Protein AF-A0A9N9E8P3-F1 (afdb_monomer)

Secondary structure (DSSP, 8-state):
-TTTS----TTS-HHHHHHHHHHHHHTT-HHHHHHHHHHHHTTHHHHHHTHHHHHHHHHH-TT-HHHHHHHHHHHHH-TTHHHH-TTGGG--HHHHHHHHHHT--GGGHHHHHHHHHHHHHHT-TTS-S-GGG--HHHHHHHHHHHHHHHHHT--

Radius of gyration: 18.78 Å; Cα contacts (8 Å, |Δi|>4): 86; chains: 1; bounding box: 50×29×53 Å

Solvent-accessible surface area (backbone atoms only — not comparable to full-atom values): 9132 Å² total; per-residue (Å²): 66,99,91,68,81,49,81,84,68,85,90,52,55,72,69,55,53,51,50,49,37,52,52,28,54,78,68,66,34,61,70,56,32,53,51,47,52,52,61,53,57,76,41,56,67,62,47,48,36,37,28,40,61,50,52,56,46,42,73,76,42,73,80,50,54,67,59,44,50,52,49,55,54,47,43,71,75,38,71,62,45,55,77,68,11,77,41,38,74,72,55,52,68,72,57,51,52,50,53,48,66,77,53,69,56,78,88,49,50,68,66,50,50,56,49,50,48,55,37,55,40,72,73,34,97,84,51,74,90,57,71,92,72,58,49,78,64,57,55,49,53,53,48,57,58,52,47,58,54,51,60,69,71,74,115

Foldseek 3Di:
DVVPPDDDPPPDDPVVLLVVLVVCVVVVVVVVNVVSLVVVVVCVVSCLQAVLVLVVSCVVPVPSPSSVVSNVVVCVVPVCSCLVHVCVLVHDPVVLLVSCLVVVPPPCVVVSVVSVLCNLQSPDPPADNDPVPDDPVSVVVSVVVVVVVVVVSPD

Organism: Funneliformis mosseae (NCBI:txid27381)

pLDDT: mean 81.53, std 14.65, range [39.38, 97.19]

Nearest PDB structures (foldseek):
  2lni-assembly1_A  TM=2.939E-01  e=3.993E+00  Homo sapiens

Structure (mmCIF, N/CA/C/O backbone):
data_AF-A0A9N9E8P3-F1
#
_entry.id   AF-A0A9N9E8P3-F1
#
loop_
_atom_site.group_PDB
_atom_site.id
_atom_site.type_symbol
_atom_site.label_atom_id
_atom_site.label_alt_id
_atom_site.label_comp_id
_atom_site.label_asym_id
_atom_site.label_entity_id
_atom_site.label_seq_id
_atom_site.pdbx_PDB_ins_code
_atom_site.Cartn_x
_atom_site.Cartn_y
_atom_site.Cartn_z
_atom_site.occupancy
_atom_site.B_iso_or_equiv
_atom_site.auth_seq_id
_atom_site.auth_comp_id
_atom_site.auth_asym_id
_atom_site.auth_atom_id
_atom_site.pdbx_PDB_model_num
ATOM 1 N N . TYR A 1 1 ? -21.368 -0.315 10.697 1.00 85.69 1 TYR A N 1
ATOM 2 C CA . TYR A 1 1 ? -20.564 0.329 11.750 1.00 85.69 1 TYR A CA 1
ATOM 3 C C . TYR A 1 1 ? -21.374 1.324 12.580 1.00 85.69 1 TYR A C 1
ATOM 5 O O . TYR A 1 1 ? -21.851 0.910 13.615 1.00 85.69 1 TYR A O 1
ATOM 13 N N . ILE A 1 2 ? -21.671 2.558 12.144 1.00 87.31 2 ILE A N 1
ATOM 14 C CA . ILE A 1 2 ? -22.301 3.604 13.005 1.00 87.31 2 ILE A CA 1
ATOM 15 C C . ILE A 1 2 ? -23.561 3.152 13.779 1.00 87.31 2 ILE A C 1
ATOM 17 O O . ILE A 1 2 ? -23.735 3.515 14.936 1.00 87.31 2 ILE A O 1
ATOM 21 N N . TYR A 1 3 ? -24.437 2.354 13.162 1.00 86.62 3 TYR A N 1
ATOM 22 C CA . TYR A 1 3 ? -25.667 1.871 13.808 1.00 86.62 3 TYR A CA 1
ATOM 23 C C . TYR A 1 3 ? -25.558 0.470 14.417 1.00 86.62 3 TYR A C 1
ATOM 25 O O . TYR A 1 3 ? -26.413 0.083 15.207 1.00 86.62 3 TYR A O 1
ATOM 33 N N . SER A 1 4 ? -24.565 -0.312 13.999 1.00 89.38 4 SER A N 1
ATOM 34 C CA . SER A 1 4 ? -24.492 -1.753 14.268 1.00 89.38 4 SER A CA 1
ATOM 35 C C . SER A 1 4 ? -23.240 -2.182 15.022 1.00 89.38 4 SER A C 1
ATOM 37 O O . SER A 1 4 ? -23.173 -3.332 15.427 1.00 89.38 4 SER A O 1
ATOM 39 N N . ASP A 1 5 ? -22.241 -1.307 15.125 1.00 86.12 5 ASP A N 1
ATOM 40 C CA . ASP A 1 5 ? -20.861 -1.568 15.561 1.00 86.12 5 ASP A CA 1
ATOM 41 C C . ASP A 1 5 ? -20.153 -2.724 14.825 1.00 86.12 5 ASP A C 1
ATOM 43 O O . ASP A 1 5 ? -19.095 -3.201 15.207 1.00 86.12 5 ASP A O 1
ATOM 47 N N . VAL A 1 6 ? -20.742 -3.180 13.717 1.00 88.31 6 VAL A N 1
ATOM 48 C CA . VAL A 1 6 ? -20.236 -4.291 12.911 1.00 88.31 6 VAL A CA 1
ATOM 49 C C . VAL A 1 6 ? -19.781 -3.764 11.557 1.00 88.31 6 VAL A C 1
ATOM 51 O O . VAL A 1 6 ? -20.492 -2.981 10.905 1.00 88.31 6 VAL A O 1
ATOM 54 N N . ILE A 1 7 ? -18.599 -4.205 11.139 1.00 92.06 7 ILE A N 1
ATOM 55 C CA . ILE A 1 7 ? -18.043 -4.030 9.801 1.00 92.06 7 ILE A CA 1
ATOM 56 C C . ILE A 1 7 ? -17.337 -5.325 9.392 1.00 92.06 7 ILE A C 1
ATOM 58 O O . ILE A 1 7 ? -16.678 -5.955 10.213 1.00 92.06 7 ILE A O 1
ATOM 62 N N . ASP A 1 8 ? -17.510 -5.731 8.139 1.00 92.62 8 ASP A N 1
ATOM 63 C CA . ASP A 1 8 ? -16.811 -6.869 7.548 1.00 92.62 8 ASP A CA 1
ATOM 64 C C . ASP A 1 8 ? -15.924 -6.353 6.412 1.00 92.62 8 ASP A C 1
ATOM 66 O O . ASP A 1 8 ? -16.416 -5.727 5.471 1.00 92.62 8 ASP A O 1
ATOM 70 N N . LEU A 1 9 ? -14.616 -6.578 6.541 1.00 94.06 9 LEU A N 1
ATOM 71 C CA . LEU A 1 9 ? -13.592 -6.156 5.580 1.00 94.06 9 LEU A CA 1
ATOM 72 C C . LEU A 1 9 ? -13.125 -7.309 4.679 1.00 94.06 9 LEU A C 1
ATOM 74 O O . LEU A 1 9 ? -12.434 -7.070 3.690 1.00 94.06 9 LEU A O 1
ATOM 78 N N . SER A 1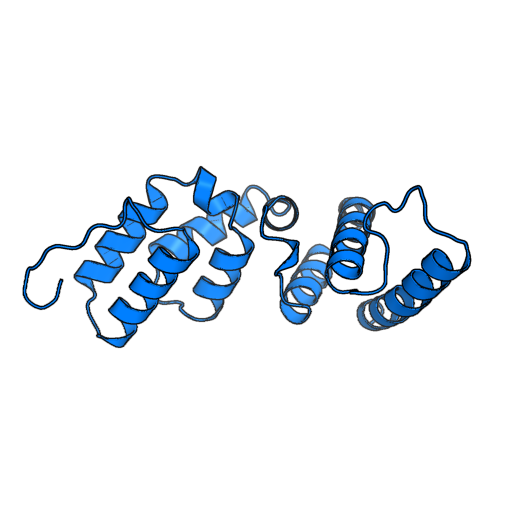 10 ? -13.516 -8.549 4.998 1.00 91.62 10 SER A N 1
ATOM 79 C CA . SER A 1 10 ? -12.979 -9.769 4.378 1.00 91.62 10 SER A CA 1
ATOM 80 C C . SER A 1 10 ? -13.397 -9.979 2.926 1.00 91.62 10 SER A C 1
ATOM 82 O O . SER A 1 10 ? -12.684 -10.626 2.165 1.00 91.62 10 SER A O 1
ATOM 84 N N . ASN A 1 11 ? -14.537 -9.413 2.532 1.00 90.62 11 ASN A N 1
ATOM 85 C CA . ASN A 1 11 ? -15.090 -9.545 1.185 1.00 90.62 11 ASN A CA 1
ATOM 86 C C . ASN A 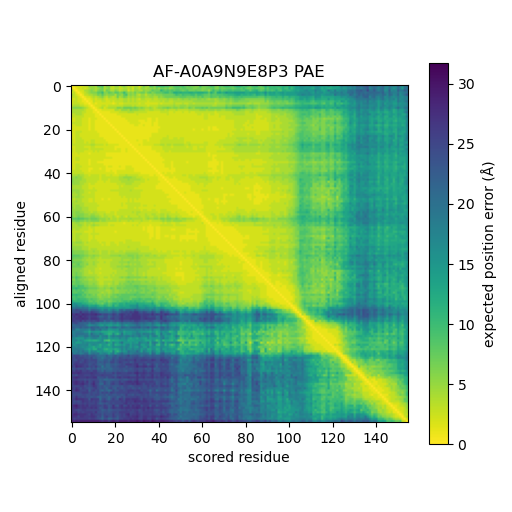1 11 ? -14.694 -8.395 0.243 1.00 90.62 11 ASN A C 1
ATOM 88 O O . ASN A 1 11 ? -15.110 -8.381 -0.916 1.00 90.62 11 ASN A O 1
ATOM 92 N N . ASN A 1 12 ? -13.924 -7.424 0.732 1.00 92.44 12 ASN A N 1
ATOM 93 C CA . ASN A 1 12 ? -13.549 -6.229 -0.014 1.00 92.44 12 ASN A CA 1
ATOM 94 C C . ASN A 1 12 ? -12.156 -6.378 -0.631 1.00 92.44 12 ASN A C 1
ATOM 96 O O . ASN A 1 12 ? -11.285 -7.046 -0.075 1.00 92.44 12 ASN A O 1
ATOM 100 N N . ASP A 1 13 ? -11.920 -5.696 -1.751 1.00 92.69 13 ASP A N 1
ATOM 101 C CA . ASP A 1 13 ? -10.565 -5.546 -2.274 1.00 92.69 13 ASP A CA 1
ATOM 102 C C . ASP A 1 13 ? -9.758 -4.503 -1.477 1.00 92.69 13 ASP A C 1
ATOM 104 O O . ASP A 1 13 ? -10.285 -3.722 -0.674 1.00 92.69 13 ASP A O 1
ATOM 108 N N . MET A 1 14 ? -8.447 -4.482 -1.723 1.00 92.56 14 MET A N 1
ATOM 109 C CA . MET A 1 14 ? -7.512 -3.586 -1.046 1.00 92.56 14 MET A CA 1
ATOM 110 C C . MET A 1 14 ? -7.903 -2.107 -1.195 1.00 92.56 14 MET A C 1
ATOM 112 O O . MET A 1 14 ? -7.886 -1.345 -0.228 1.00 92.56 14 MET A O 1
ATOM 116 N N . LYS A 1 15 ? -8.309 -1.697 -2.404 1.00 93.38 15 LYS A N 1
ATOM 117 C CA . LYS A 1 15 ? -8.735 -0.319 -2.690 1.00 93.38 15 LYS A CA 1
ATOM 118 C C . LYS A 1 15 ? -9.974 0.069 -1.894 1.00 93.38 15 LYS A C 1
ATOM 120 O O . LYS A 1 15 ? -10.026 1.177 -1.364 1.00 93.38 15 LYS A O 1
ATOM 125 N N . THR A 1 16 ? -10.947 -0.830 -1.786 1.00 95.94 16 THR A N 1
ATOM 126 C CA . THR A 1 16 ? -12.181 -0.607 -1.032 1.00 95.94 16 THR A CA 1
ATOM 127 C C . THR A 1 16 ? -11.887 -0.485 0.456 1.00 95.94 16 THR A C 1
ATOM 129 O O . THR A 1 16 ? -12.359 0.457 1.085 1.00 95.94 16 THR A O 1
ATOM 132 N N . ASN A 1 17 ? -11.051 -1.362 1.019 1.00 96.25 17 ASN A N 1
ATOM 133 C CA . ASN A 1 17 ? -10.674 -1.274 2.434 1.00 96.25 17 ASN A CA 1
ATOM 134 C C . ASN A 1 17 ? -9.909 0.020 2.762 1.00 96.25 17 ASN A C 1
ATOM 136 O O . ASN A 1 17 ? -10.189 0.656 3.777 1.00 96.25 17 ASN A O 1
ATOM 140 N N . ILE A 1 18 ? -9.027 0.477 1.870 1.00 95.81 18 ILE A N 1
ATOM 141 C CA . ILE A 1 18 ? -8.372 1.789 1.984 1.00 95.81 18 ILE A CA 1
ATOM 142 C C . ILE A 1 18 ? -9.379 2.943 1.884 1.00 95.81 18 ILE A C 1
ATOM 144 O O . ILE A 1 18 ? -9.296 3.900 2.649 1.00 95.81 18 ILE A O 1
ATOM 148 N N . ALA A 1 19 ? -10.351 2.874 0.972 1.00 95.94 19 ALA A N 1
ATOM 149 C CA . ALA A 1 19 ? -11.383 3.905 0.862 1.00 95.94 19 ALA A CA 1
ATOM 150 C C . ALA A 1 19 ? -12.250 3.981 2.130 1.00 95.94 19 ALA A C 1
ATOM 152 O O . ALA A 1 19 ? -12.605 5.074 2.569 1.00 95.94 19 ALA A O 1
ATOM 153 N N . ILE A 1 20 ? -12.545 2.834 2.751 1.00 96.62 20 ILE A N 1
ATOM 154 C CA . ILE A 1 20 ? -13.235 2.770 4.045 1.00 96.62 20 ILE A CA 1
ATOM 155 C C . ILE A 1 20 ? -12.371 3.396 5.147 1.00 96.62 20 ILE A C 1
ATOM 157 O O . ILE A 1 20 ? -12.909 4.150 5.953 1.00 96.62 20 ILE A O 1
ATOM 161 N N . LEU A 1 21 ? -11.058 3.135 5.173 1.00 97.00 21 LEU A N 1
ATOM 162 C CA . LEU A 1 21 ? -10.130 3.769 6.119 1.00 97.00 21 LEU A CA 1
ATOM 163 C C . LEU A 1 21 ? -10.155 5.300 5.993 1.00 97.00 21 LEU A C 1
ATOM 165 O O . LEU A 1 21 ? -10.290 5.998 6.994 1.00 97.00 21 LEU A O 1
ATOM 169 N N . VAL A 1 22 ? -10.094 5.820 4.765 1.00 96.12 22 VAL A N 1
ATOM 170 C CA . VAL A 1 22 ? -10.189 7.265 4.502 1.00 96.12 22 VAL A CA 1
ATOM 171 C C . VAL A 1 22 ? -11.539 7.824 4.957 1.00 96.12 22 VAL A C 1
ATOM 173 O O . VAL A 1 22 ? -11.580 8.840 5.641 1.00 96.12 22 VAL A O 1
ATOM 176 N N . ALA A 1 23 ? -12.647 7.147 4.653 1.00 95.75 23 ALA A N 1
ATOM 177 C CA . ALA A 1 23 ? -13.968 7.586 5.102 1.00 95.75 23 ALA A CA 1
ATOM 178 C C . ALA A 1 23 ? -14.115 7.546 6.636 1.00 95.75 23 ALA A C 1
ATOM 180 O O . ALA A 1 23 ? -14.779 8.402 7.218 1.00 95.75 23 ALA A O 1
ATOM 181 N N . ALA A 1 24 ? -13.507 6.561 7.305 1.00 95.88 24 ALA A N 1
ATOM 182 C CA . ALA A 1 24 ? -13.491 6.476 8.763 1.00 95.88 24 ALA A CA 1
ATOM 183 C C . ALA A 1 24 ? -12.748 7.668 9.380 1.00 95.88 24 ALA A C 1
ATOM 185 O O . ALA A 1 24 ? -13.231 8.248 10.354 1.00 95.88 24 ALA A O 1
ATOM 186 N N . ASP A 1 25 ? -11.630 8.066 8.776 1.00 94.94 25 ASP A N 1
ATOM 187 C CA . ASP A 1 25 ? -10.865 9.245 9.169 1.00 94.94 25 ASP A CA 1
ATOM 188 C C . ASP A 1 25 ? -11.648 10.548 8.969 1.00 94.94 25 ASP A C 1
ATOM 190 O O . ASP A 1 25 ? -11.770 11.338 9.905 1.00 94.94 25 ASP A O 1
ATOM 194 N N . GLU A 1 26 ? -12.280 10.729 7.805 1.00 94.81 26 GLU A N 1
ATOM 195 C CA . GLU A 1 26 ? -13.131 11.893 7.511 1.00 94.81 26 GLU A CA 1
ATOM 196 C C . GLU A 1 26 ? -14.306 12.032 8.495 1.00 94.81 26 GLU A C 1
ATOM 198 O O . GLU A 1 26 ? -14.761 13.140 8.792 1.00 94.81 26 GLU A O 1
ATOM 203 N N . LEU A 1 27 ? -14.793 10.906 9.022 1.00 95.19 27 LEU A N 1
ATOM 204 C CA . LEU A 1 27 ? -15.852 10.840 10.031 1.00 95.19 27 LEU A CA 1
ATOM 205 C C . LEU A 1 27 ? -15.324 10.878 11.477 1.00 95.19 27 LEU A C 1
ATOM 207 O O . LEU A 1 27 ? -16.116 10.747 12.414 1.00 95.19 27 LEU A O 1
ATOM 211 N N . CYS A 1 28 ? -14.016 11.065 11.672 1.00 94.50 28 CYS A N 1
ATOM 212 C CA . CYS A 1 28 ? -13.338 11.086 12.969 1.00 94.50 28 CYS A CA 1
ATOM 213 C C . CYS A 1 28 ? -13.537 9.799 13.801 1.00 94.50 28 CYS A C 1
ATOM 215 O O . CYS A 1 28 ? -13.597 9.844 15.034 1.00 94.50 28 CYS A O 1
ATOM 217 N N . LEU A 1 29 ? -13.651 8.640 13.145 1.00 95.25 29 LEU A N 1
ATOM 218 C CA . LEU A 1 29 ? -13.845 7.331 13.776 1.00 95.25 29 LEU A CA 1
ATOM 219 C C . LEU A 1 29 ? -12.495 6.653 14.072 1.00 95.25 29 LEU A C 1
ATOM 221 O O . LEU A 1 29 ? -12.168 5.617 13.499 1.00 95.25 29 LEU A O 1
ATOM 225 N N . ASN A 1 30 ? -11.711 7.227 14.988 1.00 94.06 30 ASN A N 1
ATOM 226 C CA . ASN A 1 30 ? -10.323 6.805 15.255 1.00 94.06 30 ASN A CA 1
ATOM 227 C C . ASN A 1 30 ? -10.163 5.317 15.624 1.00 94.06 30 ASN A C 1
ATOM 229 O O . ASN A 1 30 ? -9.196 4.676 15.206 1.00 94.06 30 ASN A O 1
ATOM 233 N N . ASP A 1 31 ? -11.112 4.756 16.378 1.00 94.12 31 ASP A N 1
ATOM 234 C CA . ASP A 1 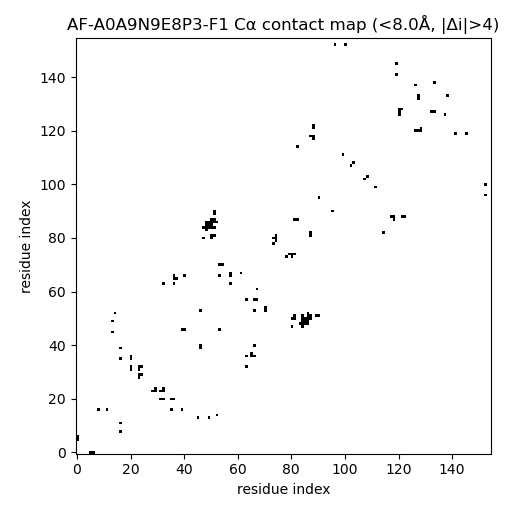31 ? -11.092 3.335 16.754 1.00 94.12 31 ASP A CA 1
ATOM 235 C C . ASP A 1 31 ? -11.252 2.435 15.520 1.00 94.12 31 ASP A C 1
ATOM 237 O O . ASP A 1 31 ? -10.563 1.423 15.385 1.00 94.12 31 ASP A O 1
ATOM 241 N N . LEU A 1 32 ? -12.100 2.850 14.571 1.00 95.69 32 LEU A N 1
ATOM 242 C CA . LEU A 1 32 ? -12.284 2.151 13.304 1.00 95.69 32 LEU A CA 1
ATOM 243 C C . LEU A 1 32 ? -11.046 2.290 12.411 1.00 95.69 32 LEU A C 1
ATOM 245 O O . LEU A 1 32 ? -10.638 1.303 11.807 1.00 95.69 32 LEU A O 1
ATOM 249 N N . CYS A 1 33 ? -10.417 3.469 12.360 1.00 96.19 33 CYS A N 1
ATOM 250 C CA . CYS A 1 33 ? -9.152 3.642 11.640 1.00 96.19 33 CYS A CA 1
ATOM 251 C C . CYS A 1 33 ? -8.086 2.677 12.167 1.00 96.19 33 CYS A C 1
ATOM 253 O O . CYS A 1 33 ? -7.461 1.962 11.389 1.00 96.19 33 CYS A O 1
ATOM 255 N N . THR A 1 34 ? -7.948 2.596 13.494 1.00 95.94 34 THR A N 1
ATOM 256 C CA . THR A 1 34 ? -6.989 1.698 14.152 1.00 95.94 34 THR A CA 1
ATOM 257 C C . THR A 1 34 ? -7.273 0.233 13.816 1.00 95.94 34 THR A C 1
ATOM 259 O O . THR A 1 34 ? -6.345 -0.503 13.484 1.00 95.94 34 THR A O 1
ATOM 262 N N . PHE A 1 35 ? -8.547 -0.172 13.863 1.00 95.94 35 PHE A N 1
ATOM 263 C CA . PHE A 1 35 ? -8.981 -1.523 13.505 1.00 95.94 35 PHE A CA 1
ATOM 264 C C . PHE A 1 35 ? -8.677 -1.865 12.041 1.00 95.94 35 PHE A C 1
ATOM 266 O O . PHE A 1 35 ? -8.181 -2.953 11.758 1.00 95.94 35 PHE A O 1
ATOM 273 N N . ILE A 1 36 ? -8.950 -0.945 11.111 1.00 96.81 36 ILE A N 1
ATOM 274 C CA . ILE A 1 36 ? -8.683 -1.172 9.687 1.00 96.81 36 ILE A CA 1
ATOM 275 C C . ILE A 1 36 ? -7.173 -1.219 9.421 1.00 96.81 36 ILE A C 1
ATOM 277 O O . ILE A 1 36 ? -6.737 -2.079 8.663 1.00 96.81 36 ILE A O 1
ATOM 281 N N . GLU A 1 37 ? -6.363 -0.353 10.044 1.00 97.19 37 GLU A N 1
ATOM 282 C CA . GLU A 1 37 ? -4.900 -0.426 9.915 1.00 97.19 37 GLU A CA 1
ATOM 283 C C . GLU A 1 37 ? -4.357 -1.783 10.381 1.00 97.19 37 GLU A C 1
ATOM 285 O O . GLU A 1 37 ? -3.547 -2.376 9.672 1.00 97.19 37 GLU A O 1
ATOM 290 N N . ASP A 1 38 ? -4.822 -2.293 11.527 1.00 96.81 38 ASP A N 1
ATOM 291 C CA . ASP A 1 38 ? -4.423 -3.620 12.019 1.00 96.81 38 ASP A CA 1
ATOM 292 C C . ASP A 1 38 ? -4.844 -4.728 11.050 1.00 96.81 38 ASP A C 1
ATOM 294 O O . ASP A 1 38 ? -4.022 -5.557 10.670 1.00 96.81 38 ASP A O 1
ATOM 298 N N . TYR A 1 39 ? -6.092 -4.687 10.576 1.00 96.50 39 TYR A N 1
ATOM 299 C CA . TYR A 1 39 ? -6.600 -5.656 9.607 1.00 96.50 39 TYR A CA 1
ATOM 300 C C . TYR A 1 39 ? -5.796 -5.668 8.298 1.00 96.50 39 TYR A C 1
ATOM 302 O O . TYR A 1 39 ? -5.524 -6.728 7.742 1.00 96.50 39 TYR A O 1
ATOM 310 N N . LEU A 1 40 ? -5.406 -4.496 7.789 1.00 96.38 40 LEU A N 1
ATOM 311 C CA . LEU A 1 40 ? -4.588 -4.397 6.579 1.00 96.38 40 LEU A CA 1
ATOM 312 C C . LEU A 1 40 ? -3.174 -4.954 6.797 1.00 96.38 40 LEU A C 1
ATOM 314 O O . LEU A 1 40 ? -2.605 -5.548 5.884 1.00 96.38 40 LEU A O 1
ATOM 318 N N . LEU A 1 41 ? -2.609 -4.761 7.992 1.00 96.19 41 LEU A N 1
ATOM 319 C CA . LEU A 1 41 ? -1.259 -5.212 8.341 1.00 96.19 41 LEU A CA 1
ATOM 320 C C . LEU A 1 41 ? -1.166 -6.716 8.613 1.00 96.19 41 LEU A C 1
ATOM 322 O O . LEU A 1 41 ? -0.067 -7.264 8.523 1.00 96.19 41 LEU A O 1
ATOM 326 N N . ASP A 1 42 ? -2.289 -7.391 8.867 1.00 96.19 42 ASP A N 1
ATOM 327 C CA . ASP A 1 42 ? -2.332 -8.854 8.980 1.00 96.19 42 ASP A CA 1
ATOM 328 C C . ASP A 1 42 ? -1.875 -9.555 7.682 1.00 96.19 42 ASP A C 1
ATOM 330 O O . ASP A 1 42 ? -1.342 -10.666 7.740 1.00 96.19 42 ASP A O 1
ATOM 334 N N . ASP A 1 43 ? -2.013 -8.902 6.518 1.00 93.50 43 ASP A N 1
ATOM 335 C CA . ASP A 1 43 ? -1.486 -9.377 5.233 1.00 93.50 43 ASP A CA 1
ATOM 336 C C . ASP A 1 43 ? -0.489 -8.382 4.615 1.00 93.50 43 ASP A C 1
ATOM 338 O O . ASP A 1 43 ? -0.740 -7.700 3.615 1.00 93.50 43 ASP A O 1
ATOM 342 N N . GLU A 1 44 ? 0.719 -8.346 5.184 1.00 93.56 44 GLU A N 1
ATOM 343 C CA . GLU A 1 44 ? 1.833 -7.576 4.620 1.00 93.56 44 GLU A CA 1
ATOM 344 C C . GLU A 1 44 ? 2.146 -7.923 3.155 1.00 93.56 44 GLU A C 1
ATOM 346 O O . GLU A 1 44 ? 2.721 -7.100 2.438 1.00 93.56 44 GLU A O 1
ATOM 351 N N . SER A 1 45 ? 1.840 -9.144 2.703 1.00 93.62 45 SER A N 1
ATOM 352 C CA . SER A 1 45 ? 2.146 -9.559 1.333 1.00 93.62 45 SER A CA 1
ATOM 353 C C . SER A 1 45 ? 1.250 -8.833 0.332 1.00 93.62 45 SER A C 1
ATOM 355 O O . SER A 1 45 ? 1.753 -8.288 -0.654 1.00 93.62 45 SER A O 1
ATOM 357 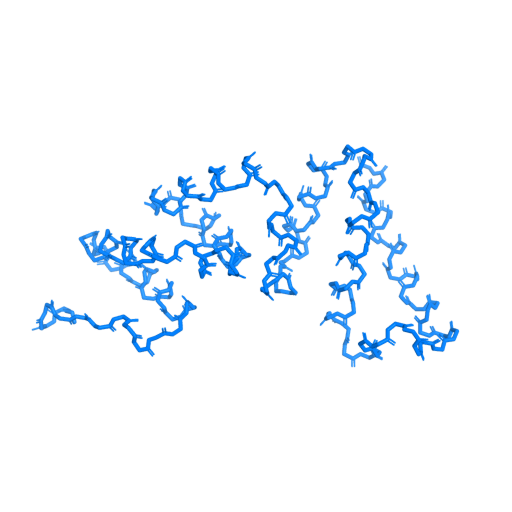N N . LEU A 1 46 ? -0.042 -8.717 0.652 1.00 94.00 46 LEU A N 1
ATOM 358 C CA . LEU A 1 46 ? -1.011 -7.953 -0.125 1.00 94.00 46 LEU A CA 1
ATOM 359 C C . LEU A 1 46 ? -0.676 -6.455 -0.121 1.00 94.00 46 LEU A C 1
ATOM 361 O O . LEU A 1 46 ? -0.777 -5.793 -1.158 1.00 94.00 46 LEU A O 1
ATOM 365 N N . LEU A 1 47 ? -0.203 -5.927 1.013 1.00 95.19 47 LEU A N 1
ATOM 366 C CA . LEU A 1 47 ? 0.285 -4.547 1.104 1.00 95.19 47 LEU A CA 1
ATOM 367 C C . LEU A 1 47 ? 1.484 -4.287 0.182 1.00 95.19 47 LEU A C 1
ATOM 369 O O . LEU A 1 47 ? 1.546 -3.246 -0.471 1.00 95.19 47 LEU A O 1
ATOM 373 N N . LYS A 1 48 ? 2.428 -5.233 0.101 1.00 94.81 48 LYS A N 1
ATOM 374 C CA . LYS A 1 48 ? 3.607 -5.130 -0.780 1.00 94.81 48 LYS A CA 1
ATOM 375 C C . LYS A 1 48 ? 3.245 -5.270 -2.261 1.00 94.81 48 LYS A C 1
ATOM 377 O O . LYS A 1 48 ? 3.908 -4.660 -3.093 1.00 94.81 48 LYS A O 1
ATOM 382 N N . GLN A 1 49 ? 2.196 -6.023 -2.595 1.00 94.56 49 GLN A N 1
ATOM 383 C CA . GLN A 1 49 ? 1.661 -6.095 -3.963 1.00 94.56 49 GLN A CA 1
ATOM 384 C C . GLN A 1 49 ? 0.983 -4.787 -4.396 1.00 94.56 49 GLN A C 1
ATOM 386 O O . GLN A 1 49 ? 1.059 -4.426 -5.566 1.00 94.56 49 GLN A O 1
ATOM 391 N N . ASN A 1 50 ? 0.370 -4.056 -3.458 1.00 95.69 50 ASN A N 1
ATOM 392 C CA . ASN A 1 50 ? -0.334 -2.790 -3.701 1.00 95.69 50 ASN A CA 1
ATOM 393 C C . ASN A 1 50 ? 0.463 -1.582 -3.174 1.00 95.69 50 ASN A C 1
ATOM 395 O O . ASN A 1 50 ? -0.078 -0.670 -2.540 1.00 95.69 50 ASN A O 1
ATOM 399 N N . PHE A 1 51 ? 1.785 -1.608 -3.346 1.00 94.69 51 PHE A N 1
ATOM 400 C CA . PHE A 1 51 ? 2.669 -0.663 -2.669 1.00 94.69 51 PHE A CA 1
ATOM 401 C C . PHE A 1 51 ? 2.528 0.771 -3.189 1.00 94.69 51 PHE A C 1
ATOM 403 O O . PHE A 1 51 ? 2.731 1.715 -2.422 1.00 94.69 51 PHE A O 1
ATOM 410 N N . VAL A 1 52 ? 2.153 0.958 -4.462 1.00 94.12 52 VAL A N 1
ATOM 411 C CA . VAL A 1 52 ? 1.896 2.297 -5.015 1.00 94.12 52 VAL A CA 1
ATOM 412 C C . VAL A 1 52 ? 0.649 2.911 -4.390 1.00 94.12 52 VAL A C 1
ATOM 414 O O . VAL A 1 52 ? 0.665 4.089 -4.027 1.00 94.12 52 VAL A O 1
ATOM 417 N N . LEU A 1 53 ? -0.409 2.122 -4.196 1.00 94.75 53 LEU A N 1
ATOM 418 C CA . LEU A 1 53 ? -1.605 2.561 -3.485 1.00 94.75 53 LEU A CA 1
ATOM 419 C C . LEU A 1 53 ? -1.265 3.003 -2.058 1.00 94.75 53 LEU A C 1
ATOM 421 O O . LEU A 1 53 ? -1.686 4.083 -1.644 1.00 94.75 53 LEU A O 1
ATOM 425 N N . ILE A 1 54 ? -0.474 2.213 -1.324 1.00 95.06 54 ILE A N 1
ATOM 426 C CA . ILE A 1 54 ? -0.047 2.580 0.035 1.00 95.06 54 ILE A CA 1
ATOM 427 C C . ILE A 1 54 ? 0.752 3.878 0.024 1.00 95.06 54 ILE A C 1
ATOM 429 O O . ILE A 1 54 ? 0.469 4.772 0.821 1.00 95.06 54 ILE A O 1
ATOM 433 N N . GLN A 1 55 ? 1.697 4.012 -0.906 1.00 93.44 55 GLN A N 1
ATOM 434 C CA . GLN A 1 55 ? 2.489 5.224 -1.064 1.00 93.44 55 GLN A CA 1
ATOM 435 C C . GLN A 1 55 ? 1.609 6.464 -1.305 1.00 93.44 55 GLN A C 1
ATOM 437 O O . GLN A 1 55 ? 1.833 7.498 -0.669 1.00 93.44 55 GLN A O 1
ATOM 442 N N . ASP A 1 56 ? 0.599 6.385 -2.179 1.00 92.12 56 ASP A N 1
ATOM 443 C CA . ASP A 1 56 ? -0.319 7.504 -2.447 1.00 92.12 56 ASP A CA 1
ATOM 444 C C . ASP A 1 56 ? -1.155 7.859 -1.208 1.00 92.12 56 ASP A C 1
ATOM 446 O O . ASP A 1 56 ? -1.314 9.040 -0.888 1.00 92.12 56 ASP A O 1
ATOM 450 N N . VAL A 1 57 ? -1.634 6.849 -0.474 1.00 93.06 57 VAL A N 1
ATOM 451 C CA . VAL A 1 57 ? -2.421 7.028 0.755 1.00 93.06 57 VAL A CA 1
ATOM 452 C C . VAL A 1 57 ? -1.596 7.717 1.834 1.00 93.06 57 VAL A C 1
ATOM 454 O O . VAL A 1 57 ? -1.998 8.777 2.305 1.00 93.06 57 VAL A O 1
ATOM 457 N N . ILE A 1 58 ? -0.423 7.186 2.190 1.00 93.06 58 ILE A N 1
ATOM 458 C CA . ILE A 1 58 ? 0.389 7.743 3.285 1.00 93.06 58 ILE A CA 1
ATOM 459 C C . ILE A 1 58 ? 0.960 9.132 2.964 1.00 93.06 58 ILE A C 1
ATOM 461 O O . ILE A 1 58 ? 1.298 9.895 3.866 1.00 93.06 58 ILE A O 1
ATOM 465 N N . THR A 1 59 ? 1.057 9.480 1.676 1.00 88.94 59 THR A N 1
ATOM 466 C CA . THR A 1 59 ? 1.472 10.821 1.238 1.00 88.94 59 THR A CA 1
ATOM 467 C C . THR A 1 59 ? 0.366 11.849 1.472 1.00 88.94 59 THR A C 1
ATOM 469 O O . THR A 1 59 ? 0.657 13.009 1.757 1.00 88.94 59 THR A O 1
ATOM 472 N N . LYS A 1 60 ? -0.901 11.437 1.351 1.00 89.94 60 LYS A N 1
ATOM 473 C CA . LYS A 1 60 ? -2.074 12.299 1.557 1.00 89.94 60 LYS A CA 1
ATOM 474 C C . LYS A 1 60 ? -2.541 12.322 3.011 1.00 89.94 60 LYS A C 1
ATOM 476 O O . LYS A 1 60 ? -2.988 13.363 3.483 1.00 89.94 60 LYS A O 1
ATOM 481 N N . PHE A 1 61 ? -2.432 11.189 3.697 1.00 90.50 61 PHE A N 1
ATOM 482 C CA . PHE A 1 61 ? -2.973 10.950 5.029 1.00 90.50 61 PHE A CA 1
ATOM 483 C C . PHE A 1 61 ? -1.845 10.494 5.961 1.00 90.50 61 PHE A C 1
ATOM 485 O O . PHE A 1 61 ? -1.535 9.308 6.075 1.00 90.50 61 PHE A O 1
ATOM 492 N N . THR A 1 62 ? -1.192 11.453 6.616 1.00 87.06 62 THR A N 1
ATOM 493 C CA . THR A 1 62 ? -0.038 11.196 7.496 1.00 87.06 62 THR A CA 1
ATOM 494 C C . THR A 1 62 ? -0.425 10.651 8.872 1.00 87.06 62 THR A C 1
ATOM 496 O O . THR A 1 62 ? 0.442 10.220 9.631 1.00 87.06 62 THR A O 1
ATOM 499 N N . GLN A 1 63 ? -1.715 10.659 9.200 1.00 90.19 63 GLN A N 1
ATOM 500 C CA . GLN A 1 63 ? -2.269 10.198 10.469 1.00 90.19 63 GLN A CA 1
ATOM 501 C C . GLN A 1 63 ? -2.402 8.672 10.577 1.00 90.19 63 GLN A C 1
ATOM 503 O O . GLN A 1 63 ? -2.522 8.167 11.691 1.00 90.19 63 GLN A O 1
ATOM 508 N N . PHE A 1 64 ? -2.323 7.933 9.462 1.00 95.06 64 PHE A N 1
ATOM 509 C CA . PHE A 1 64 ? -2.294 6.463 9.451 1.00 95.06 64 PHE A CA 1
ATOM 510 C C . PHE A 1 64 ? -0.914 5.950 9.879 1.00 95.06 64 PHE A C 1
ATOM 512 O O . PHE A 1 64 ? -0.090 5.516 9.071 1.00 95.06 64 PHE A O 1
ATOM 519 N N . GLY A 1 65 ? -0.619 6.101 11.172 1.00 95.06 65 GLY A N 1
ATOM 520 C CA . GLY A 1 65 ? 0.720 5.925 11.724 1.00 95.06 65 GLY A CA 1
ATOM 521 C C . GLY A 1 65 ? 1.295 4.523 11.524 1.00 95.06 65 GLY A C 1
ATOM 522 O O . GLY A 1 65 ? 2.500 4.397 11.283 1.00 95.06 65 GLY A O 1
ATOM 523 N N . LYS A 1 66 ? 0.462 3.475 11.572 1.00 96.44 66 LYS A N 1
ATOM 524 C CA . LYS A 1 66 ? 0.934 2.094 11.405 1.00 96.44 66 LYS A CA 1
ATOM 525 C C . LYS A 1 66 ? 1.272 1.818 9.941 1.00 96.44 66 LYS A C 1
ATOM 527 O O . LYS A 1 66 ? 2.341 1.274 9.661 1.00 96.44 66 LYS A O 1
ATOM 532 N N . LEU A 1 67 ? 0.432 2.274 9.007 1.00 96.31 67 LEU A N 1
ATOM 533 C CA . LEU A 1 67 ? 0.716 2.180 7.569 1.00 96.31 67 LEU A CA 1
ATOM 534 C C . LEU A 1 67 ? 1.950 2.998 7.166 1.00 96.31 67 LEU A C 1
ATOM 536 O O . LEU A 1 67 ? 2.788 2.513 6.403 1.00 96.31 67 LEU A O 1
ATOM 540 N N . VAL A 1 68 ? 2.112 4.209 7.712 1.00 95.94 68 VAL A N 1
ATOM 541 C CA . VAL A 1 68 ? 3.309 5.042 7.497 1.00 95.94 68 VAL A CA 1
ATOM 542 C C . VAL A 1 68 ? 4.566 4.312 7.976 1.00 95.94 68 VAL A C 1
ATOM 544 O O . VAL A 1 68 ? 5.574 4.270 7.266 1.00 95.94 68 VAL A O 1
ATOM 547 N N . GLN A 1 69 ? 4.522 3.715 9.170 1.00 96.31 69 GLN A N 1
ATOM 548 C CA . GLN A 1 69 ? 5.647 2.958 9.714 1.00 96.31 69 GLN A CA 1
ATOM 549 C C . GLN A 1 69 ? 5.977 1.737 8.847 1.00 96.31 69 GLN A C 1
ATOM 551 O O . GLN A 1 69 ? 7.145 1.530 8.510 1.00 96.31 69 GLN A O 1
ATOM 556 N N . PHE A 1 70 ? 4.962 0.968 8.449 1.00 96.19 70 PHE A N 1
ATOM 557 C CA . PHE A 1 70 ? 5.116 -0.170 7.546 1.00 96.19 70 PHE A CA 1
ATOM 558 C C . PHE A 1 70 ? 5.780 0.234 6.224 1.00 96.19 70 PHE A C 1
ATOM 560 O O . PHE A 1 70 ? 6.753 -0.401 5.807 1.00 96.19 70 PHE A O 1
ATOM 567 N N . TYR A 1 71 ? 5.303 1.310 5.589 1.00 94.88 71 TYR A N 1
ATOM 568 C CA . TYR A 1 71 ? 5.857 1.798 4.326 1.00 94.88 71 TYR A CA 1
ATOM 569 C C . TYR A 1 71 ? 7.331 2.187 4.474 1.00 94.88 71 TYR A C 1
ATOM 571 O O . TYR A 1 71 ? 8.171 1.727 3.701 1.00 94.88 71 TYR A O 1
ATOM 579 N N . ASN A 1 72 ? 7.656 2.988 5.496 1.00 93.12 72 ASN A N 1
ATOM 580 C CA . ASN A 1 72 ? 9.016 3.475 5.730 1.00 93.12 72 ASN A CA 1
ATOM 581 C C . ASN A 1 72 ? 10.001 2.331 5.999 1.00 93.12 72 ASN A C 1
ATOM 583 O O . ASN A 1 72 ? 11.102 2.327 5.450 1.00 93.12 72 ASN A O 1
ATOM 587 N N . ILE A 1 73 ? 9.601 1.341 6.803 1.00 95.25 73 ILE A N 1
ATOM 588 C CA . ILE A 1 73 ? 10.421 0.150 7.056 1.00 95.25 73 ILE A CA 1
ATOM 589 C C . ILE A 1 73 ? 10.598 -0.653 5.762 1.00 95.25 73 ILE A C 1
ATOM 591 O O . ILE A 1 73 ? 11.721 -1.032 5.428 1.00 95.25 73 ILE A O 1
ATOM 595 N N . SER A 1 74 ? 9.517 -0.872 5.010 1.00 93.50 74 SER A N 1
ATOM 596 C CA . SER A 1 74 ? 9.538 -1.674 3.781 1.00 93.50 74 SER A CA 1
ATOM 597 C C . SER A 1 74 ? 10.429 -1.061 2.701 1.00 93.50 74 SER A C 1
ATOM 599 O O . SER A 1 74 ? 11.274 -1.758 2.142 1.00 93.50 74 SER A O 1
ATOM 601 N N . ILE A 1 75 ? 10.302 0.246 2.438 1.00 88.06 75 ILE A N 1
ATOM 602 C CA . ILE A 1 75 ? 11.118 0.929 1.423 1.00 88.06 75 ILE A CA 1
ATOM 603 C C . ILE A 1 75 ? 12.583 1.063 1.859 1.00 88.06 75 ILE A C 1
ATOM 605 O O . ILE A 1 75 ? 13.479 1.012 1.020 1.00 88.06 75 ILE A O 1
ATOM 609 N N . GLN A 1 76 ? 12.854 1.198 3.163 1.00 86.94 76 GLN A N 1
ATOM 610 C CA . GLN A 1 76 ? 14.223 1.214 3.681 1.00 86.94 76 GLN A CA 1
ATOM 611 C C . GLN A 1 76 ? 14.903 -0.152 3.520 1.00 86.94 76 GLN A C 1
ATOM 613 O O . GLN A 1 76 ? 16.096 -0.210 3.218 1.00 86.94 76 GLN A O 1
ATOM 618 N N . GLN A 1 77 ? 14.160 -1.243 3.727 1.00 90.00 77 GLN A N 1
ATOM 619 C CA . GLN A 1 77 ? 14.664 -2.608 3.566 1.00 90.00 77 GLN A CA 1
ATOM 620 C C . GLN A 1 77 ? 14.874 -2.978 2.096 1.00 90.00 77 GLN A C 1
ATOM 622 O O . GLN A 1 77 ? 15.922 -3.520 1.745 1.00 90.00 77 GLN A O 1
ATOM 627 N N . ASP A 1 78 ? 13.897 -2.677 1.240 1.00 85.12 78 ASP A N 1
ATOM 628 C CA . ASP A 1 78 ? 13.988 -2.896 -0.199 1.00 85.12 78 ASP A CA 1
ATOM 629 C C . ASP A 1 78 ? 13.425 -1.692 -0.973 1.00 85.12 78 ASP A C 1
ATOM 631 O O . ASP A 1 78 ? 12.233 -1.640 -1.280 1.00 85.12 78 ASP A O 1
ATOM 635 N N . PRO A 1 79 ? 14.284 -0.743 -1.391 1.00 81.88 79 PRO A N 1
ATOM 636 C CA . PRO A 1 79 ? 13.853 0.382 -2.214 1.00 81.88 79 PRO A CA 1
ATOM 637 C C . PRO A 1 79 ? 13.279 -0.041 -3.572 1.00 81.88 79 PRO A C 1
ATOM 639 O O . PRO A 1 79 ? 12.605 0.749 -4.227 1.00 81.88 79 PRO A O 1
ATOM 642 N N . SER A 1 80 ? 13.563 -1.269 -4.029 1.00 81.94 80 SER A N 1
ATOM 643 C CA . SER A 1 80 ? 13.040 -1.767 -5.302 1.00 81.94 80 SER A CA 1
ATOM 644 C C . SER A 1 80 ? 11.595 -2.262 -5.221 1.00 81.94 80 SER A C 1
ATOM 646 O O . SER A 1 80 ? 10.999 -2.562 -6.253 1.00 81.94 80 SER A O 1
ATOM 648 N N . LEU A 1 81 ? 11.017 -2.318 -4.018 1.00 88.00 81 LEU A N 1
ATOM 649 C CA . LEU A 1 81 ? 9.688 -2.867 -3.767 1.00 88.00 81 LEU A CA 1
ATOM 650 C C . LEU A 1 81 ? 8.591 -2.108 -4.523 1.00 88.00 81 LEU A C 1
ATOM 652 O O . LEU A 1 81 ? 7.709 -2.736 -5.097 1.00 88.00 81 LEU A O 1
ATOM 656 N N 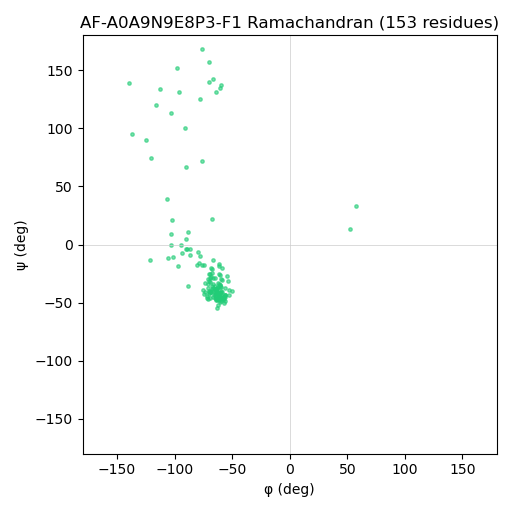. ILE A 1 82 ? 8.718 -0.785 -4.653 1.00 87.75 82 ILE A N 1
ATOM 657 C CA . ILE A 1 82 ? 7.778 0.024 -5.439 1.00 87.75 82 ILE A CA 1
ATOM 658 C C . ILE A 1 82 ? 7.745 -0.364 -6.923 1.00 87.75 82 ILE A C 1
ATOM 660 O O . ILE A 1 82 ? 6.687 -0.339 -7.536 1.00 87.75 82 ILE A O 1
ATOM 664 N N . PHE A 1 83 ? 8.878 -0.788 -7.493 1.00 83.56 83 PHE A N 1
ATOM 665 C CA . PHE A 1 83 ? 8.966 -1.237 -8.888 1.00 83.56 83 PHE A CA 1
ATOM 666 C C . PHE A 1 83 ? 8.489 -2.681 -9.089 1.00 83.56 83 PHE A C 1
ATOM 668 O O . PHE A 1 83 ? 8.251 -3.106 -10.222 1.00 83.56 83 PHE A O 1
ATOM 675 N N . LYS A 1 84 ? 8.414 -3.456 -8.003 1.00 86.81 84 LYS A N 1
ATOM 676 C CA . LYS A 1 84 ? 7.945 -4.847 -7.992 1.00 86.81 84 LYS A CA 1
ATOM 677 C C . LYS A 1 84 ? 6.454 -4.960 -7.674 1.00 86.81 84 LYS A C 1
ATOM 679 O O . LYS A 1 84 ? 5.934 -6.065 -7.739 1.00 86.81 84 LYS A O 1
ATOM 684 N N . ALA A 1 85 ? 5.807 -3.860 -7.299 1.00 91.81 85 ALA A N 1
ATOM 685 C CA . ALA A 1 85 ? 4.394 -3.843 -6.973 1.00 91.81 85 ALA A CA 1
ATOM 686 C C . ALA A 1 85 ? 3.543 -4.134 -8.217 1.00 91.81 85 ALA A C 1
ATOM 688 O O . ALA A 1 85 ? 3.845 -3.662 -9.317 1.00 91.81 85 ALA A O 1
ATOM 689 N N . ASP A 1 86 ? 2.457 -4.877 -8.032 1.00 92.50 86 ASP A N 1
ATOM 690 C CA . ASP A 1 86 ? 1.539 -5.249 -9.111 1.00 92.50 86 ASP A CA 1
ATOM 691 C C . ASP A 1 86 ? 0.780 -4.018 -9.627 1.00 92.50 86 ASP A C 1
ATOM 693 O O . ASP A 1 86 ? 0.423 -3.926 -10.802 1.00 92.50 86 ASP A O 1
ATOM 697 N N . ASP A 1 87 ? 0.584 -3.026 -8.754 1.00 93.06 87 ASP A N 1
ATOM 698 C CA . ASP A 1 87 ? -0.049 -1.751 -9.072 1.00 93.06 87 ASP A CA 1
ATOM 699 C C . ASP A 1 87 ? 0.927 -0.680 -9.587 1.00 93.06 87 ASP A C 1
ATOM 701 O O . ASP A 1 87 ? 0.525 0.476 -9.755 1.00 93.06 87 ASP A O 1
ATOM 705 N N . PHE A 1 88 ? 2.176 -1.045 -9.914 1.00 89.00 88 PHE A N 1
ATOM 706 C CA . PHE A 1 88 ? 3.203 -0.103 -10.377 1.00 89.00 88 PHE A CA 1
ATOM 707 C C . PHE A 1 88 ? 2.746 0.767 -11.555 1.00 89.00 88 PHE A C 1
ATOM 709 O O . PHE A 1 88 ? 3.002 1.969 -11.575 1.00 89.00 88 PHE A O 1
ATOM 716 N N . ALA A 1 89 ? 1.999 0.199 -12.506 1.00 85.12 89 ALA A N 1
ATOM 717 C CA . ALA A 1 89 ? 1.479 0.932 -13.664 1.00 85.12 89 ALA A CA 1
ATOM 718 C C . ALA A 1 89 ? 0.571 2.123 -13.288 1.00 85.12 89 ALA A C 1
ATOM 720 O O . ALA A 1 89 ? 0.391 3.037 -14.091 1.00 85.12 89 ALA A O 1
ATOM 721 N N . THR A 1 90 ? 0.020 2.140 -12.068 1.00 88.88 90 THR A N 1
ATOM 722 C CA . THR A 1 90 ? -0.854 3.212 -11.564 1.00 88.88 90 THR A CA 1
ATOM 723 C C . THR A 1 90 ? -0.097 4.380 -10.927 1.00 88.88 90 THR A C 1
ATOM 725 O O . THR A 1 90 ? -0.718 5.376 -10.546 1.00 88.88 90 THR A O 1
ATOM 728 N N . ILE A 1 91 ? 1.235 4.290 -10.814 1.00 87.25 91 ILE A N 1
ATOM 729 C CA . ILE A 1 91 ? 2.047 5.338 -10.195 1.00 87.25 91 ILE A CA 1
ATOM 730 C C . ILE A 1 91 ? 1.911 6.657 -10.956 1.00 87.25 91 ILE A C 1
ATOM 732 O O . ILE A 1 91 ? 1.983 6.716 -12.187 1.00 87.25 91 ILE A O 1
ATOM 736 N N . LYS A 1 92 ? 1.731 7.743 -10.203 1.00 83.81 92 LYS A N 1
ATOM 737 C CA . LYS A 1 92 ? 1.691 9.093 -10.767 1.00 83.81 92 LYS A CA 1
ATOM 738 C C . LYS A 1 92 ? 3.076 9.493 -11.255 1.00 83.81 92 LYS A C 1
ATOM 740 O O . LYS A 1 92 ? 4.068 9.281 -10.557 1.00 83.81 92 LYS A O 1
ATOM 745 N N . GLN A 1 93 ? 3.122 10.168 -12.400 1.00 77.06 93 GLN A N 1
ATOM 746 C CA . GLN A 1 93 ? 4.366 10.635 -13.014 1.00 77.06 93 GLN A CA 1
ATOM 747 C C . GLN A 1 93 ? 5.235 11.450 -12.042 1.00 77.06 93 GLN A C 1
ATOM 749 O O . GLN A 1 93 ? 6.439 11.235 -11.964 1.00 77.06 93 GLN A O 1
ATOM 754 N N . GLU A 1 94 ? 4.633 12.352 -11.267 1.00 78.88 94 GLU A N 1
ATOM 755 C CA . GLU A 1 94 ? 5.336 13.204 -10.296 1.00 78.88 94 GLU A CA 1
ATOM 756 C C . GLU A 1 94 ? 6.069 12.387 -9.220 1.00 78.88 94 GLU A C 1
ATOM 758 O O . GLU A 1 94 ? 7.207 12.681 -8.857 1.00 78.88 94 GLU A O 1
ATOM 763 N N . ILE A 1 95 ? 5.416 11.330 -8.736 1.00 80.88 95 ILE A N 1
ATOM 764 C CA . ILE A 1 95 ? 5.941 10.434 -7.704 1.00 80.88 95 ILE A CA 1
ATOM 765 C C . ILE A 1 95 ? 7.064 9.584 -8.291 1.00 80.88 95 ILE A C 1
ATOM 767 O O . ILE A 1 95 ? 8.124 9.458 -7.680 1.00 80.88 95 ILE A O 1
ATOM 771 N N . LEU A 1 96 ? 6.854 9.054 -9.498 1.00 79.94 96 LEU A N 1
ATOM 772 C CA . LEU A 1 96 ? 7.872 8.306 -10.222 1.00 79.94 96 LEU A CA 1
ATOM 773 C C . LEU A 1 96 ? 9.130 9.161 -10.423 1.00 79.94 96 LEU A C 1
ATOM 775 O O . LEU A 1 96 ? 10.213 8.741 -10.033 1.00 79.94 96 LEU A O 1
ATOM 779 N N . LEU A 1 97 ? 8.992 10.390 -10.933 1.00 74.75 97 LEU A N 1
ATOM 780 C CA . LEU A 1 97 ? 10.112 11.323 -11.103 1.00 74.75 97 LEU A CA 1
ATOM 781 C C . LEU A 1 97 ? 10.850 11.587 -9.788 1.00 74.75 97 LEU A C 1
ATOM 783 O O . LEU A 1 97 ? 12.079 11.544 -9.763 1.00 74.75 97 LEU A O 1
ATOM 787 N N . LYS A 1 98 ? 10.121 11.795 -8.688 1.00 77.38 98 LYS A N 1
ATOM 788 C CA . LYS A 1 98 ? 10.726 11.991 -7.367 1.00 77.38 98 LYS A CA 1
ATOM 789 C C . LYS A 1 98 ? 11.571 10.786 -6.943 1.00 77.38 98 LYS A C 1
ATOM 791 O O . LYS A 1 98 ? 12.730 10.962 -6.574 1.00 77.38 98 LYS A O 1
ATOM 796 N N . ILE A 1 99 ? 11.027 9.573 -7.056 1.00 76.19 99 ILE A N 1
ATOM 797 C CA . ILE A 1 99 ? 11.742 8.333 -6.713 1.00 76.19 99 ILE A CA 1
ATOM 798 C C . ILE A 1 99 ? 13.004 8.187 -7.568 1.00 76.19 99 ILE A C 1
ATOM 800 O O . ILE A 1 99 ? 14.045 7.786 -7.055 1.00 76.19 99 ILE A O 1
ATOM 804 N N . LEU A 1 100 ? 12.934 8.526 -8.856 1.00 72.19 100 LEU A N 1
ATOM 805 C CA . LEU A 1 100 ? 14.062 8.435 -9.785 1.00 72.19 100 LEU A CA 1
ATOM 806 C C . LEU A 1 100 ? 15.189 9.405 -9.441 1.00 72.19 100 LEU A C 1
ATOM 808 O O . LEU A 1 100 ? 16.354 9.012 -9.447 1.00 72.19 100 LEU A O 1
ATOM 812 N N . VAL A 1 101 ? 14.844 10.650 -9.110 1.00 70.81 101 VAL A N 1
ATOM 813 C CA . VAL A 1 101 ? 15.812 11.667 -8.680 1.00 70.81 101 VAL A CA 1
ATOM 814 C C . VAL A 1 101 ? 16.479 11.247 -7.368 1.00 70.81 101 VAL A C 1
ATOM 816 O O . VAL A 1 101 ? 17.702 11.306 -7.255 1.00 70.81 101 VAL A O 1
ATOM 819 N N . GLU A 1 102 ? 15.699 10.752 -6.403 1.00 69.06 102 GLU A N 1
ATOM 820 C CA . GLU A 1 102 ? 16.209 10.257 -5.116 1.00 69.06 102 GLU A CA 1
ATOM 821 C C . GLU A 1 102 ? 17.065 8.983 -5.264 1.00 69.06 102 GLU A C 1
ATOM 823 O O . GLU A 1 102 ? 17.989 8.763 -4.482 1.00 69.06 102 GLU A O 1
ATOM 828 N N . ASN A 1 103 ? 16.804 8.158 -6.286 1.00 63.03 103 ASN A N 1
ATOM 829 C CA . ASN A 1 103 ? 17.528 6.912 -6.564 1.00 63.03 103 ASN A CA 1
ATOM 830 C C . ASN A 1 103 ? 18.552 7.027 -7.711 1.00 63.03 103 ASN A C 1
ATOM 832 O O . ASN A 1 103 ? 18.972 5.998 -8.241 1.00 63.03 103 ASN A O 1
ATOM 836 N N . ASN A 1 104 ? 19.018 8.231 -8.068 1.00 59.44 104 ASN A N 1
ATOM 837 C CA . ASN A 1 104 ? 19.981 8.478 -9.160 1.00 59.44 104 ASN A CA 1
ATOM 838 C C . ASN A 1 104 ? 21.414 7.932 -8.901 1.00 59.44 104 ASN A C 1
ATOM 840 O O . ASN A 1 104 ? 22.403 8.378 -9.485 1.00 59.44 104 ASN A O 1
ATOM 844 N N . HIS A 1 105 ? 21.565 6.953 -8.009 1.00 60.28 105 HIS A N 1
ATOM 845 C CA . HIS A 1 105 ? 22.805 6.207 -7.834 1.00 60.28 105 HIS A CA 1
ATOM 846 C C . HIS A 1 105 ? 22.934 5.167 -8.964 1.00 60.28 105 HIS A C 1
ATOM 848 O O . HIS A 1 105 ? 22.032 4.363 -9.201 1.00 60.28 105 HIS A O 1
ATOM 854 N N . SER A 1 106 ? 24.060 5.200 -9.687 1.00 52.28 106 SER A N 1
ATOM 855 C CA . SER A 1 106 ? 24.201 4.639 -11.044 1.00 52.28 106 SER A CA 1
ATOM 856 C C . SER A 1 106 ? 23.970 3.124 -11.187 1.00 52.28 106 SER A C 1
ATOM 858 O O . SER A 1 106 ? 23.715 2.648 -12.291 1.00 52.28 106 SER A O 1
ATOM 860 N N . GLU A 1 107 ? 24.001 2.359 -10.095 1.00 54.12 107 GLU A N 1
ATOM 861 C CA . GLU A 1 107 ? 23.888 0.894 -10.108 1.00 54.12 107 GLU A CA 1
ATOM 862 C C . GLU A 1 107 ? 22.462 0.376 -10.371 1.00 54.12 107 GLU A C 1
ATOM 864 O O . GLU A 1 107 ? 22.293 -0.776 -10.768 1.00 54.12 107 GLU A O 1
ATOM 869 N N . LYS A 1 108 ? 21.427 1.215 -10.210 1.00 58.94 108 LYS A N 1
ATOM 870 C CA . LYS A 1 108 ? 20.013 0.827 -10.411 1.00 58.94 108 LYS A CA 1
ATOM 871 C C . LYS A 1 108 ? 19.410 1.310 -11.734 1.00 58.94 108 LYS A C 1
ATOM 873 O O . LYS A 1 108 ? 18.251 1.018 -12.017 1.00 58.94 108 LYS A O 1
ATOM 878 N N . PHE A 1 109 ? 20.192 2.016 -12.552 1.00 54.59 109 PHE A N 1
ATOM 879 C CA . PHE A 1 109 ? 19.723 2.719 -13.750 1.00 54.59 109 PHE A CA 1
ATOM 880 C C . PHE A 1 109 ? 19.026 1.784 -14.751 1.00 54.59 109 PHE A C 1
ATOM 882 O O . PHE A 1 109 ? 17.937 2.100 -15.204 1.00 54.59 109 PHE A O 1
ATOM 889 N N . ILE A 1 110 ? 19.586 0.605 -15.049 1.00 57.91 110 ILE A N 1
ATOM 890 C CA . ILE A 1 110 ? 19.004 -0.338 -16.029 1.00 57.91 110 ILE A CA 1
ATOM 891 C C . ILE A 1 110 ? 17.607 -0.827 -15.611 1.00 57.91 110 ILE A C 1
ATOM 893 O O . ILE A 1 110 ? 16.678 -0.746 -16.404 1.00 57.91 110 ILE A O 1
ATOM 897 N N . ILE A 1 111 ? 17.437 -1.247 -14.353 1.00 63.22 111 ILE A N 1
ATOM 898 C CA . ILE A 1 111 ? 16.143 -1.721 -13.825 1.00 63.22 111 ILE A CA 1
ATOM 899 C C . ILE A 1 111 ? 15.113 -0.586 -13.831 1.00 63.22 111 ILE A C 1
ATOM 901 O O . ILE A 1 111 ? 13.942 -0.781 -14.149 1.00 63.22 111 ILE A O 1
ATOM 905 N N . VAL A 1 112 ? 15.572 0.618 -13.497 1.00 64.69 112 VAL A N 1
ATOM 906 C CA . VAL A 1 112 ? 14.776 1.839 -13.519 1.00 64.69 112 VAL A CA 1
ATOM 907 C C . VAL A 1 112 ? 14.287 2.177 -14.935 1.00 64.69 112 VAL A C 1
ATOM 909 O O . VAL A 1 112 ? 13.118 2.524 -15.095 1.00 64.69 112 VAL A O 1
ATOM 912 N N . TRP A 1 113 ? 15.135 2.050 -15.962 1.00 68.00 113 TRP A N 1
ATOM 913 C CA . TRP A 1 113 ? 14.733 2.300 -17.352 1.00 68.00 113 TRP A CA 1
ATOM 914 C C . TRP A 1 113 ? 13.766 1.260 -17.888 1.00 68.00 113 TRP A C 1
ATOM 916 O O . TRP A 1 113 ? 12.810 1.649 -18.552 1.00 68.00 113 TRP A O 1
ATOM 926 N N . ASP A 1 114 ? 13.967 -0.021 -17.576 1.00 69.62 114 ASP A N 1
ATOM 927 C CA . ASP A 1 114 ? 13.038 -1.078 -17.990 1.00 69.62 114 ASP A CA 1
ATOM 928 C C . ASP A 1 114 ? 11.642 -0.834 -17.397 1.00 69.62 114 ASP A C 1
ATOM 930 O O . ASP A 1 114 ? 10.636 -0.914 -18.100 1.00 69.62 114 ASP A O 1
ATOM 934 N N . LYS A 1 115 ? 11.570 -0.416 -16.128 1.00 69.50 115 LYS A N 1
ATOM 935 C CA . LYS A 1 115 ? 10.302 -0.082 -15.462 1.00 69.50 115 LYS A CA 1
ATOM 936 C C . LYS A 1 115 ? 9.678 1.213 -15.973 1.00 69.50 115 LYS A C 1
ATOM 938 O O . LYS A 1 115 ? 8.465 1.278 -16.142 1.00 69.50 115 LYS A O 1
ATOM 943 N N . LEU A 1 116 ? 10.484 2.229 -16.277 1.00 69.31 116 LEU A N 1
ATOM 944 C CA . LEU A 1 116 ? 10.018 3.434 -16.972 1.00 69.31 116 LEU A CA 1
ATOM 945 C C . LEU A 1 116 ? 9.431 3.109 -18.348 1.00 69.31 116 LEU A C 1
ATOM 947 O O . LEU A 1 116 ? 8.461 3.738 -18.766 1.00 69.31 116 LEU A O 1
ATOM 951 N N . LEU A 1 117 ? 10.015 2.131 -19.037 1.00 70.62 117 LEU A N 1
ATOM 952 C CA . LEU A 1 117 ? 9.556 1.664 -20.335 1.00 70.62 117 LEU A CA 1
ATOM 953 C C . LEU A 1 117 ? 8.235 0.902 -20.208 1.00 70.62 117 LEU A C 1
ATOM 955 O O . LEU A 1 117 ? 7.286 1.252 -20.902 1.00 70.62 117 LEU A O 1
ATOM 959 N N . GLU A 1 118 ? 8.117 -0.028 -19.256 1.00 72.44 118 GLU A N 1
ATOM 960 C CA . GLU A 1 118 ? 6.843 -0.686 -18.917 1.00 72.44 118 GLU A CA 1
ATOM 961 C C . GLU A 1 118 ? 5.742 0.326 -18.550 1.00 72.44 118 GLU A C 1
ATOM 963 O O . GLU A 1 118 ? 4.622 0.228 -19.053 1.00 72.44 118 GLU A O 1
ATOM 968 N N . TRP A 1 119 ? 6.057 1.334 -17.725 1.00 76.06 119 TRP A N 1
ATOM 969 C CA . TRP A 1 119 ? 5.111 2.392 -17.353 1.00 76.06 119 TRP A CA 1
ATOM 970 C C . TRP A 1 119 ? 4.692 3.235 -18.560 1.00 76.06 119 TRP A C 1
ATOM 972 O O . TRP A 1 119 ? 3.501 3.442 -18.773 1.00 76.06 119 TRP A O 1
ATOM 982 N N . GLY A 1 120 ? 5.645 3.688 -19.381 1.00 70.00 120 GLY A N 1
ATOM 983 C CA . GLY A 1 120 ? 5.346 4.504 -20.561 1.00 70.00 120 GLY A CA 1
ATOM 984 C C . GLY A 1 120 ? 4.454 3.777 -21.571 1.00 70.00 120 GLY A C 1
ATOM 985 O O . GLY A 1 120 ? 3.581 4.394 -22.173 1.00 70.00 120 GLY A O 1
ATOM 986 N N . ILE A 1 121 ? 4.617 2.458 -21.703 1.00 71.50 121 ILE A N 1
ATOM 987 C CA . ILE A 1 121 ? 3.741 1.617 -22.528 1.00 71.50 121 ILE A CA 1
ATOM 988 C C . ILE A 1 121 ? 2.353 1.500 -21.905 1.00 71.50 121 ILE A C 1
ATOM 990 O O . ILE A 1 121 ? 1.365 1.680 -22.605 1.00 71.50 121 ILE A O 1
ATOM 994 N N . ALA A 1 122 ? 2.264 1.248 -20.597 1.00 72.88 122 ALA A N 1
ATOM 995 C CA . ALA A 1 122 ? 0.982 1.137 -19.899 1.00 72.88 122 ALA A CA 1
ATOM 996 C C . ALA A 1 122 ? 0.148 2.432 -19.943 1.00 72.88 122 ALA A C 1
ATOM 998 O O . ALA A 1 122 ? -1.074 2.370 -19.838 1.00 72.88 122 ALA A O 1
ATOM 999 N N . GLN A 1 123 ? 0.795 3.591 -20.096 1.00 71.44 123 GLN A N 1
ATOM 1000 C CA . GLN A 1 123 ? 0.133 4.892 -20.253 1.00 71.44 123 GLN A CA 1
ATOM 1001 C C . GLN A 1 123 ? -0.238 5.223 -21.710 1.00 71.44 123 GLN A C 1
ATOM 1003 O O . GLN A 1 123 ? -0.923 6.217 -21.951 1.00 71.44 123 GLN A O 1
ATOM 1008 N N . SER A 1 124 ? 0.221 4.434 -22.685 1.00 69.44 124 SER A N 1
ATOM 1009 C CA . SER A 1 124 ? -0.033 4.665 -24.105 1.00 69.44 124 SER A CA 1
ATOM 1010 C C . SER A 1 124 ? -1.109 3.717 -24.625 1.00 69.44 124 SER A C 1
ATOM 1012 O O . SER A 1 124 ? -0.877 2.522 -24.777 1.00 69.44 124 SER A O 1
ATOM 1014 N N . ASP A 1 125 ? -2.268 4.263 -24.993 1.00 63.09 125 ASP A N 1
ATOM 1015 C CA . ASP A 1 125 ? -3.348 3.493 -25.628 1.00 63.09 125 ASP A CA 1
ATOM 1016 C C . ASP A 1 125 ? -2.975 2.972 -27.037 1.00 63.09 125 ASP A C 1
ATOM 1018 O O . ASP A 1 125 ? -3.673 2.129 -27.601 1.00 63.09 125 ASP A O 1
ATOM 1022 N N . GLU A 1 126 ? -1.885 3.476 -27.632 1.00 63.97 126 GLU A N 1
ATOM 1023 C CA . GLU A 1 126 ? -1.481 3.191 -29.017 1.00 63.97 126 GLU A CA 1
ATOM 1024 C C . GLU A 1 126 ? -0.286 2.230 -29.143 1.00 63.97 126 GLU A C 1
ATOM 1026 O O . GLU A 1 126 ? 0.007 1.788 -30.257 1.00 6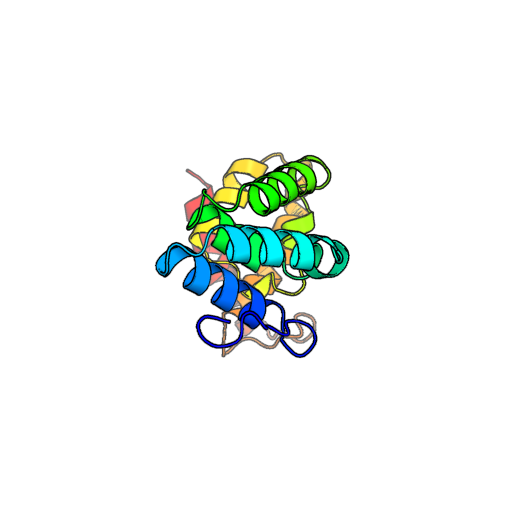3.97 126 GLU A O 1
ATOM 1031 N N . LEU A 1 127 ? 0.431 1.920 -28.054 1.00 64.62 127 LEU A N 1
ATOM 1032 C CA . LEU A 1 127 ? 1.633 1.083 -28.115 1.00 64.62 127 LEU A CA 1
ATOM 1033 C C . LEU A 1 127 ? 1.320 -0.386 -27.783 1.00 64.62 127 LEU A C 1
ATOM 1035 O O . LEU A 1 127 ? 0.693 -0.670 -26.763 1.00 64.62 127 LEU A O 1
ATOM 1039 N N . PRO A 1 128 ? 1.787 -1.351 -28.600 1.00 63.81 128 PRO A N 1
ATOM 1040 C CA . PRO A 1 128 ? 1.659 -2.765 -28.273 1.00 63.81 128 PRO A CA 1
ATOM 1041 C C . PRO A 1 128 ? 2.371 -3.089 -26.955 1.00 63.81 128 PRO A C 1
ATOM 1043 O O . PRO A 1 128 ? 3.509 -2.674 -26.742 1.00 63.81 128 PRO A O 1
ATOM 1046 N N . SER A 1 129 ? 1.741 -3.893 -26.101 1.00 65.69 129 SER A N 1
ATOM 1047 C CA . SER A 1 129 ? 2.316 -4.326 -24.820 1.00 65.69 129 SER A CA 1
ATOM 1048 C C . SER A 1 129 ? 3.525 -5.259 -24.971 1.00 65.69 129 SER A C 1
ATOM 1050 O O . SER A 1 129 ? 4.379 -5.311 -24.089 1.00 65.69 129 SER A O 1
ATOM 1052 N N . ASP A 1 130 ? 3.633 -5.971 -26.095 1.00 66.56 130 ASP A N 1
ATOM 1053 C CA . ASP A 1 130 ? 4.784 -6.817 -26.411 1.00 66.56 130 ASP A CA 1
ATOM 1054 C C . ASP A 1 130 ? 5.855 -6.039 -27.190 1.00 66.56 130 ASP A C 1
ATOM 1056 O O . ASP A 1 130 ? 5.783 -5.871 -28.411 1.00 66.56 130 ASP A O 1
ATOM 1060 N N . ILE A 1 131 ? 6.885 -5.607 -26.460 1.00 63.84 131 ILE A N 1
ATOM 1061 C CA . ILE A 1 131 ? 8.034 -4.848 -26.974 1.00 63.84 131 ILE A CA 1
ATOM 1062 C C . ILE A 1 131 ? 8.795 -5.626 -28.057 1.00 63.84 131 ILE A C 1
ATOM 1064 O O . ILE A 1 131 ? 9.379 -5.026 -28.962 1.00 63.84 131 ILE A O 1
ATOM 1068 N N . SER A 1 132 ? 8.784 -6.964 -28.001 1.00 65.31 132 SER A N 1
ATOM 1069 C CA . SER A 1 132 ? 9.526 -7.801 -28.952 1.00 65.31 132 SER A CA 1
ATOM 1070 C C . SER A 1 132 ? 8.961 -7.741 -30.376 1.00 65.31 132 SER A C 1
ATOM 1072 O O . SER A 1 132 ? 9.683 -8.012 -31.336 1.00 65.31 132 SER A O 1
ATOM 1074 N N . ASN A 1 133 ? 7.701 -7.316 -30.511 1.00 68.25 133 ASN A N 1
ATOM 1075 C CA . ASN A 1 133 ? 6.982 -7.196 -31.776 1.00 68.25 133 ASN A CA 1
ATOM 1076 C C . ASN A 1 133 ? 6.864 -5.751 -32.283 1.00 68.25 133 ASN A C 1
ATOM 1078 O O . ASN A 1 133 ? 6.155 -5.497 -33.257 1.00 68.25 133 ASN A O 1
ATOM 1082 N N . TRP A 1 134 ? 7.561 -4.799 -31.657 1.00 72.00 134 TRP A N 1
ATOM 1083 C CA . TRP A 1 134 ? 7.498 -3.401 -32.069 1.00 72.00 134 TRP A CA 1
ATOM 1084 C C . TRP A 1 134 ? 8.056 -3.175 -33.472 1.00 72.00 134 TRP A C 1
ATOM 1086 O O . TRP A 1 134 ? 9.180 -3.551 -33.817 1.00 72.00 134 TRP A O 1
ATOM 1096 N N . THR A 1 135 ? 7.281 -2.461 -34.279 1.00 72.06 135 THR A N 1
ATOM 1097 C CA . THR A 1 135 ? 7.730 -1.891 -35.541 1.00 72.06 135 THR A CA 1
ATOM 1098 C C . THR A 1 135 ? 8.712 -0.749 -35.292 1.00 72.06 135 THR A C 1
ATOM 1100 O O . THR A 1 135 ? 8.691 -0.059 -34.271 1.00 72.06 135 THR A O 1
ATOM 1103 N N . HIS A 1 136 ? 9.542 -0.461 -36.297 1.00 69.81 136 HIS A N 1
ATOM 1104 C CA . HIS A 1 136 ? 10.500 0.645 -36.240 1.00 69.81 136 HIS A CA 1
ATOM 1105 C C . HIS A 1 136 ? 9.832 1.993 -35.886 1.00 69.81 136 HIS A C 1
ATOM 1107 O O . HIS A 1 136 ? 10.472 2.856 -35.282 1.00 69.81 136 HIS A O 1
ATOM 1113 N N . ASN A 1 137 ? 8.572 2.221 -36.268 1.00 71.88 137 ASN A N 1
ATOM 1114 C CA . ASN A 1 137 ? 7.874 3.468 -35.951 1.00 71.88 137 ASN A CA 1
ATOM 1115 C C . ASN A 1 137 ? 7.426 3.542 -34.486 1.00 71.88 137 ASN A C 1
ATOM 1117 O O . ASN A 1 137 ? 7.587 4.602 -33.882 1.00 71.88 137 ASN A O 1
ATOM 1121 N N . GLU A 1 138 ? 6.954 2.441 -33.903 1.00 67.94 138 GLU A N 1
ATOM 1122 C CA . GLU A 1 138 ? 6.584 2.358 -32.481 1.00 67.94 138 GLU A CA 1
ATOM 1123 C C . GLU A 1 138 ? 7.815 2.566 -31.590 1.00 67.94 138 GLU A C 1
ATOM 1125 O O . GLU A 1 138 ? 7.803 3.424 -30.706 1.00 67.94 138 GLU A O 1
ATOM 1130 N N . SER A 1 139 ? 8.946 1.928 -31.924 1.00 62.75 139 SER A N 1
ATOM 1131 C CA . SER A 1 139 ? 10.209 2.150 -31.206 1.00 62.75 139 SER A CA 1
ATOM 1132 C C . SER A 1 139 ? 10.709 3.595 -31.310 1.00 62.75 139 SER A C 1
ATOM 1134 O O . SER A 1 139 ? 11.347 4.101 -30.386 1.00 62.75 139 SER A O 1
ATOM 1136 N N . ARG A 1 140 ? 10.454 4.279 -32.438 1.00 65.31 140 ARG A N 1
ATOM 1137 C CA . ARG A 1 140 ? 10.853 5.684 -32.630 1.00 65.31 140 ARG A CA 1
ATOM 1138 C C . ARG A 1 140 ? 9.977 6.640 -31.822 1.00 65.31 140 ARG A C 1
ATOM 1140 O O . ARG A 1 140 ? 10.519 7.582 -31.251 1.00 65.31 140 ARG A O 1
ATOM 1147 N N . ARG A 1 141 ? 8.662 6.391 -31.777 1.00 67.56 141 ARG A N 1
ATOM 1148 C CA . ARG A 1 141 ? 7.689 7.176 -30.999 1.00 67.56 141 ARG A CA 1
ATOM 1149 C C . ARG A 1 141 ? 7.985 7.097 -29.506 1.00 67.56 141 ARG A C 1
ATOM 1151 O O . ARG A 1 141 ? 8.233 8.134 -28.893 1.00 67.56 141 ARG A O 1
ATOM 1158 N N . PHE A 1 142 ? 8.116 5.880 -28.977 1.00 66.69 142 PHE A N 1
ATOM 1159 C CA . PHE A 1 142 ? 8.509 5.682 -27.584 1.00 66.69 142 PHE A CA 1
ATOM 1160 C C . PHE A 1 142 ? 9.844 6.378 -27.278 1.00 66.69 142 PHE A C 1
ATOM 1162 O O . PHE A 1 142 ? 9.977 7.090 -26.286 1.00 66.69 142 PHE A O 1
ATOM 1169 N N . ARG A 1 143 ? 10.838 6.260 -28.176 1.00 63.88 143 ARG A N 1
ATOM 1170 C CA . ARG A 1 143 ? 12.133 6.929 -27.993 1.00 63.88 143 ARG A CA 1
ATOM 1171 C C . ARG A 1 143 ? 11.992 8.455 -27.925 1.00 63.88 143 ARG A C 1
ATOM 1173 O O . ARG A 1 143 ? 12.625 9.056 -27.066 1.00 63.88 143 ARG A O 1
ATOM 1180 N N . SER A 1 144 ? 11.153 9.080 -28.754 1.00 64.69 144 SER A N 1
ATOM 1181 C CA . SER A 1 144 ? 10.918 10.531 -28.675 1.00 64.69 144 SER A CA 1
ATOM 1182 C C . SER A 1 144 ? 10.208 10.970 -27.389 1.00 64.69 144 SER A C 1
ATOM 1184 O O . SER A 1 144 ? 10.583 11.991 -26.819 1.00 64.69 1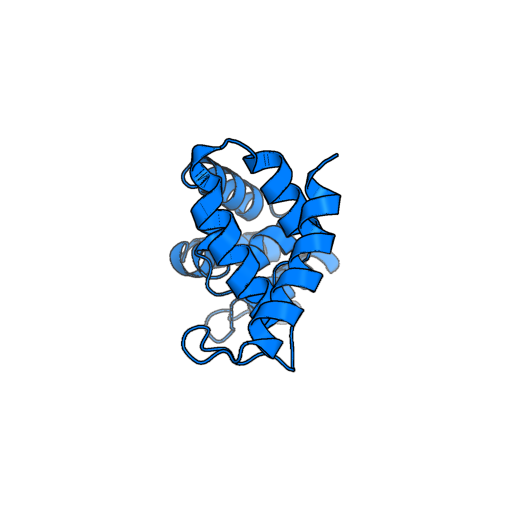44 SER A O 1
ATOM 1186 N N . GLU A 1 145 ? 9.250 10.188 -26.887 1.00 65.00 145 GLU A N 1
ATOM 1187 C CA . GLU A 1 145 ? 8.548 10.473 -25.623 1.00 65.00 145 GLU A CA 1
ATOM 1188 C C . GLU A 1 145 ? 9.476 10.277 -24.414 1.00 65.00 145 GLU A C 1
ATOM 1190 O O . GLU A 1 145 ? 9.546 11.122 -23.522 1.00 65.00 145 GLU A O 1
ATOM 1195 N N . SER A 1 146 ? 10.295 9.220 -24.438 1.00 62.28 146 SER A N 1
ATOM 1196 C CA . SER A 1 146 ? 11.320 8.963 -23.419 1.00 62.28 146 SER A CA 1
ATOM 1197 C C . SER A 1 146 ? 12.424 10.029 -23.394 1.00 62.28 146 SER A C 1
ATOM 1199 O O . SER A 1 146 ? 12.993 10.309 -22.340 1.00 62.28 146 SER A O 1
ATOM 1201 N N . GLN A 1 147 ? 12.712 10.665 -24.535 1.00 59.69 147 GLN A N 1
ATOM 1202 C CA . GLN A 1 147 ? 13.724 11.714 -24.642 1.00 59.69 147 GLN A CA 1
ATOM 1203 C C . GLN A 1 147 ? 13.275 13.007 -23.946 1.00 59.69 147 GLN A C 1
ATOM 1205 O O . GLN A 1 147 ? 14.095 13.659 -23.304 1.00 59.69 147 GLN A O 1
ATOM 1210 N N . ALA A 1 148 ? 11.975 13.321 -23.976 1.00 58.62 148 ALA A N 1
ATOM 1211 C CA . ALA A 1 148 ? 11.406 14.418 -23.191 1.00 58.62 148 ALA A CA 1
ATOM 1212 C C . ALA A 1 148 ? 11.540 14.164 -21.676 1.00 58.62 148 ALA A C 1
ATOM 1214 O O . ALA A 1 148 ? 11.890 15.069 -20.921 1.00 58.62 148 ALA A O 1
ATOM 1215 N N . ILE A 1 149 ? 11.353 12.915 -21.232 1.00 57.28 149 ILE A N 1
ATOM 1216 C CA . ILE A 1 149 ? 11.555 12.518 -19.826 1.00 57.28 149 ILE A CA 1
ATOM 1217 C C . ILE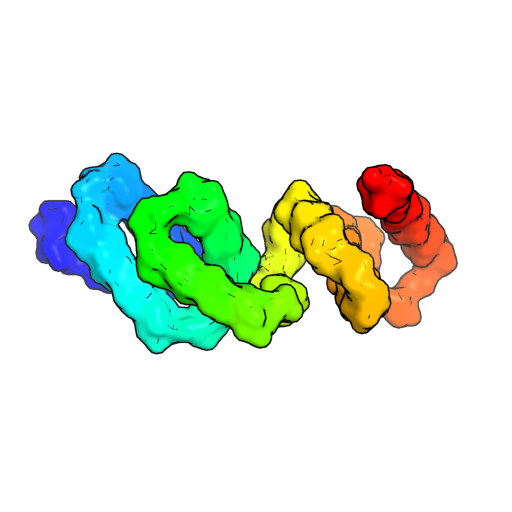 A 1 149 ? 13.046 12.583 -19.443 1.00 57.28 149 ILE A C 1
ATOM 1219 O O . ILE A 1 149 ? 13.386 13.051 -18.357 1.00 57.28 149 ILE A O 1
ATOM 1223 N N . GLN A 1 150 ? 13.955 12.171 -20.337 1.00 55.66 150 GLN A N 1
ATOM 1224 C CA . GLN A 1 150 ? 15.406 12.286 -20.127 1.00 55.66 150 GLN A CA 1
ATOM 1225 C C . GLN A 1 150 ? 15.884 13.733 -19.987 1.00 55.66 150 GLN A C 1
ATOM 1227 O O . GLN A 1 150 ? 16.797 13.992 -19.204 1.00 55.66 150 GLN A O 1
ATOM 1232 N N . GLU A 1 151 ? 15.293 14.673 -20.724 1.00 56.59 151 GLU A N 1
ATOM 1233 C CA . GLU A 1 151 ? 15.614 16.096 -20.584 1.00 56.59 151 GLU A CA 1
ATOM 1234 C C . GLU A 1 151 ? 15.172 16.656 -19.223 1.00 56.59 151 GLU A C 1
ATOM 1236 O O . GLU A 1 151 ? 15.903 17.457 -18.641 1.00 56.59 151 GLU A O 1
ATOM 1241 N N . CYS A 1 152 ? 14.061 16.168 -18.657 1.00 47.31 152 CYS A N 1
ATOM 1242 C CA . CYS A 1 152 ? 13.616 16.533 -17.307 1.00 47.31 152 CYS A CA 1
ATOM 1243 C C . CYS A 1 152 ? 14.518 15.995 -16.183 1.00 47.31 152 CYS A C 1
ATOM 1245 O O . CYS A 1 152 ? 14.558 16.593 -15.115 1.00 47.31 152 CYS A O 1
ATOM 1247 N N . LEU A 1 153 ? 15.243 14.894 -16.409 1.00 46.69 153 LEU A N 1
ATOM 1248 C CA . LEU A 1 153 ? 16.156 14.280 -15.429 1.00 46.69 153 LEU A CA 1
ATOM 1249 C C . LEU A 1 153 ? 17.598 14.813 -15.512 1.00 46.69 153 LEU A C 1
ATOM 1251 O O . LEU A 1 153 ? 18.462 14.398 -14.741 1.00 46.69 153 LEU A O 1
ATOM 1255 N N . ARG A 1 154 ? 17.891 15.683 -16.488 1.00 48.03 154 ARG A N 1
ATOM 1256 C CA . ARG A 1 154 ? 19.239 16.214 -16.749 1.00 48.03 154 ARG A CA 1
ATOM 1257 C C . ARG A 1 154 ? 19.572 17.490 -15.964 1.00 48.03 154 ARG A C 1
ATOM 1259 O O . ARG A 1 154 ? 20.704 17.962 -16.068 1.00 48.03 154 ARG A O 1
ATOM 1266 N N . TYR A 1 155 ? 18.608 18.019 -15.215 1.00 39.38 155 TYR A N 1
ATOM 12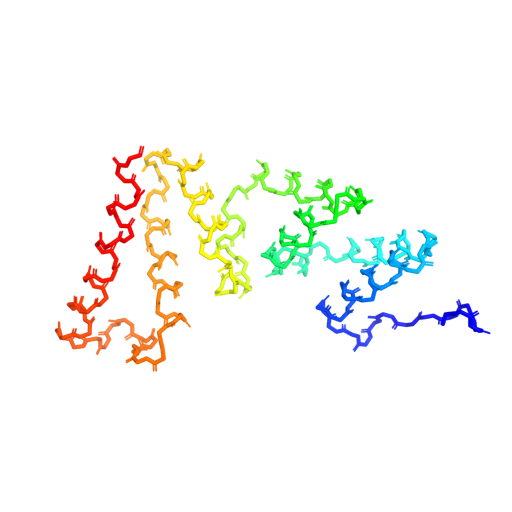67 C CA . TYR A 1 155 ? 18.720 19.171 -14.318 1.00 39.38 155 TYR A CA 1
ATOM 1268 C C . TYR A 1 155 ? 18.488 18.738 -12.873 1.00 39.38 155 TYR A C 1
ATOM 1270 O O . TYR A 1 155 ? 19.134 19.347 -11.992 1.00 39.38 155 TYR A O 1
#

Mean predicted aligned error: 9.61 Å

Sequence (155 aa):
YIYSDVIDLSNNDMKTNIAILVAADELCLNDLCTFIEDYLLDDESLLKQNFVLIQDVITKFTQFGKLVQFYNISIQQDPSLIFKADDFATIKQEILLKILVENNHSEKFIIVWDKLLEWGIAQSDELPSDISNWTHNESRRFRSESQAIQECLRY